Protein AF-A0A3N2R7H2-F1 (afdb_monomer)

Structure (mmCIF, N/CA/C/O backbone):
data_AF-A0A3N2R7H2-F1
#
_entry.id   AF-A0A3N2R7H2-F1
#
loop_
_atom_site.group_PDB
_atom_site.id
_atom_site.type_symbol
_atom_site.label_atom_id
_atom_site.label_alt_id
_atom_site.label_comp_id
_atom_site.label_asym_id
_atom_site.label_entity_id
_atom_site.label_seq_id
_atom_site.pdbx_PDB_ins_code
_atom_site.Cartn_x
_atom_site.Cartn_y
_atom_site.Cartn_z
_atom_site.occupancy
_atom_site.B_iso_or_equiv
_atom_site.auth_seq_id
_atom_site.auth_comp_id
_atom_site.auth_asym_id
_atom_site.auth_atom_id
_atom_site.pdbx_PDB_model_num
ATOM 1 N N . MET A 1 1 ? 62.698 -27.760 -38.207 1.00 43.59 1 MET A N 1
ATOM 2 C CA . MET A 1 1 ? 61.966 -27.442 -36.962 1.00 43.59 1 MET A CA 1
ATOM 3 C C . MET A 1 1 ? 61.086 -26.233 -37.251 1.00 43.59 1 MET A C 1
ATOM 5 O O . MET A 1 1 ? 61.624 -25.196 -37.607 1.00 43.59 1 MET A O 1
ATOM 9 N N . ARG A 1 2 ? 59.757 -26.395 -37.259 1.00 48.09 2 ARG A N 1
ATOM 10 C CA . ARG A 1 2 ? 58.777 -25.331 -37.550 1.00 48.09 2 ARG A CA 1
ATOM 11 C C . ARG A 1 2 ? 58.098 -24.955 -36.232 1.00 48.09 2 ARG A C 1
ATOM 13 O O . ARG A 1 2 ? 57.412 -25.798 -35.668 1.00 48.09 2 ARG A O 1
ATOM 20 N N . SER A 1 3 ? 58.325 -23.736 -35.750 1.00 53.00 3 SER A N 1
ATOM 21 C CA . SER A 1 3 ? 57.665 -23.198 -34.556 1.00 53.00 3 SER A CA 1
ATOM 22 C C . SER A 1 3 ? 56.338 -22.551 -34.941 1.00 53.00 3 SER A C 1
ATOM 24 O O . SER A 1 3 ? 56.314 -21.574 -35.684 1.00 53.00 3 SER A O 1
ATOM 26 N N . THR A 1 4 ? 55.239 -23.098 -34.435 1.00 62.69 4 THR A N 1
ATOM 27 C CA . THR A 1 4 ? 53.904 -22.489 -34.444 1.00 62.69 4 THR A CA 1
ATOM 28 C C . THR A 1 4 ? 53.736 -21.628 -33.195 1.00 62.69 4 THR A C 1
ATOM 30 O O . THR A 1 4 ? 53.805 -22.141 -32.081 1.00 62.69 4 THR A O 1
ATOM 33 N N . ILE A 1 5 ? 53.526 -20.324 -33.383 1.00 63.25 5 ILE A N 1
ATOM 34 C CA . ILE A 1 5 ? 53.186 -19.366 -32.323 1.00 63.25 5 ILE A CA 1
ATOM 35 C C . ILE A 1 5 ? 51.658 -19.363 -32.188 1.00 63.25 5 ILE A C 1
ATOM 37 O O . ILE A 1 5 ? 50.957 -19.033 -33.142 1.00 63.25 5 ILE A O 1
ATOM 41 N N . PHE A 1 6 ? 51.151 -19.771 -31.023 1.00 61.00 6 PHE A N 1
ATOM 42 C CA . PHE A 1 6 ? 49.737 -19.677 -30.654 1.00 61.00 6 PHE A CA 1
ATOM 43 C C . PHE A 1 6 ? 49.502 -18.331 -29.963 1.00 61.00 6 PHE A C 1
ATOM 45 O O . PHE A 1 6 ? 49.947 -18.124 -28.836 1.00 61.00 6 PHE A O 1
ATOM 52 N N . THR A 1 7 ? 48.811 -17.416 -30.639 1.00 67.06 7 THR A N 1
ATOM 53 C CA . THR A 1 7 ? 48.372 -16.140 -30.063 1.00 67.06 7 THR A CA 1
ATOM 54 C C . THR A 1 7 ? 46.934 -16.303 -29.582 1.00 67.06 7 THR A C 1
ATOM 56 O O . THR A 1 7 ? 46.003 -16.319 -30.382 1.00 67.06 7 THR A O 1
ATOM 59 N N . SER A 1 8 ? 46.744 -16.474 -28.277 1.00 55.94 8 SER A N 1
ATOM 60 C CA . SER A 1 8 ? 45.428 -16.529 -27.636 1.00 55.94 8 SER A CA 1
ATOM 61 C C . SER A 1 8 ? 44.947 -15.118 -27.286 1.00 55.94 8 SER A C 1
ATOM 63 O O . SER A 1 8 ? 45.563 -14.442 -26.464 1.00 55.94 8 SER A O 1
ATOM 65 N N . LEU A 1 9 ? 43.844 -14.683 -27.899 1.00 55.38 9 LEU A N 1
ATOM 66 C CA . LEU A 1 9 ? 43.106 -13.476 -27.515 1.00 55.38 9 LEU A CA 1
ATOM 67 C C . LEU A 1 9 ? 42.170 -13.806 -26.338 1.00 55.38 9 LEU A C 1
ATOM 69 O O . LEU A 1 9 ? 41.361 -14.727 -26.470 1.00 55.38 9 LEU A O 1
ATOM 73 N N . PRO A 1 10 ? 42.228 -13.084 -25.207 1.00 61.88 10 PRO A N 1
ATOM 74 C CA . PRO A 1 10 ? 41.214 -13.204 -24.171 1.00 61.88 10 PRO A CA 1
ATOM 75 C C . PRO A 1 10 ? 39.931 -12.507 -24.642 1.00 61.88 10 PRO A C 1
ATOM 77 O O . PRO A 1 10 ? 39.909 -11.297 -24.859 1.00 61.88 10 PRO A O 1
ATOM 80 N N . VAL A 1 11 ? 38.855 -13.277 -24.805 1.00 59.97 11 VAL A N 1
ATOM 81 C CA . VAL A 1 11 ? 37.497 -12.748 -24.974 1.00 59.97 11 VAL A CA 1
ATOM 82 C C . VAL A 1 11 ? 37.031 -12.272 -23.603 1.00 59.97 11 VAL A C 1
ATOM 84 O O . VAL A 1 11 ? 36.656 -13.071 -22.749 1.00 59.97 11 VAL A O 1
ATOM 87 N N . TRP A 1 12 ? 37.099 -10.963 -23.373 1.00 58.03 12 TRP A N 1
ATOM 88 C CA . TRP A 1 12 ? 36.451 -10.328 -22.233 1.00 58.03 12 TRP A CA 1
ATOM 89 C C . TRP A 1 12 ? 34.956 -10.262 -22.541 1.00 58.03 12 TRP A C 1
ATOM 91 O O . TRP A 1 12 ? 34.505 -9.420 -23.316 1.00 58.03 12 TRP A O 1
ATOM 101 N N . GLY A 1 13 ? 34.202 -11.213 -21.992 1.00 54.88 13 GLY A N 1
ATOM 102 C CA . GLY A 1 13 ? 32.747 -11.195 -22.028 1.00 54.88 13 GLY A CA 1
ATOM 103 C C . GLY A 1 13 ? 32.236 -9.988 -21.250 1.00 54.88 13 GLY A C 1
ATOM 104 O O . GLY A 1 13 ? 32.326 -9.953 -20.025 1.00 54.88 13 GLY A O 1
ATOM 105 N N . LEU A 1 14 ? 31.711 -9.000 -21.970 1.00 55.56 14 LEU A N 1
ATOM 106 C CA . LEU A 1 14 ? 30.873 -7.951 -21.406 1.00 55.56 14 LEU A CA 1
ATOM 107 C C . LEU A 1 14 ? 29.581 -8.612 -20.916 1.00 55.56 14 LEU A C 1
ATOM 109 O O . LEU A 1 14 ? 28.667 -8.865 -21.698 1.00 55.56 14 LEU A O 1
ATOM 113 N N . LEU A 1 15 ? 29.522 -8.934 -19.625 1.00 57.56 15 LEU A N 1
ATOM 114 C CA . LEU A 1 15 ? 28.259 -9.191 -18.946 1.00 57.56 15 LEU A CA 1
ATOM 115 C C . LEU A 1 15 ? 27.530 -7.849 -18.860 1.00 57.56 15 LEU A C 1
ATOM 117 O O . LEU A 1 15 ? 27.833 -7.025 -18.000 1.00 57.56 15 LEU A O 1
ATOM 121 N N . ALA A 1 16 ? 26.607 -7.609 -19.789 1.00 56.19 16 ALA A N 1
ATOM 122 C CA . ALA A 1 16 ? 25.604 -6.573 -19.616 1.00 56.19 16 ALA A CA 1
ATOM 123 C C . ALA A 1 16 ? 24.756 -6.965 -18.399 1.00 56.19 16 ALA A C 1
ATOM 125 O O . ALA A 1 16 ? 23.978 -7.917 -18.464 1.00 56.19 16 ALA A O 1
ATOM 126 N N . LEU A 1 17 ? 24.947 -6.272 -17.274 1.00 52.47 17 LEU A N 1
ATOM 127 C CA . LEU A 1 17 ? 23.949 -6.273 -16.216 1.00 52.47 17 LEU A CA 1
ATOM 128 C C . LEU A 1 17 ? 22.726 -5.566 -16.792 1.00 52.47 17 LEU A C 1
ATOM 130 O O . LEU A 1 17 ? 22.727 -4.346 -16.947 1.00 52.47 17 LEU A O 1
ATOM 134 N N . SER A 1 18 ? 21.700 -6.333 -17.143 1.00 45.38 18 SER A N 1
ATOM 135 C CA . SER A 1 18 ? 20.365 -5.770 -17.273 1.00 45.38 18 SER A CA 1
ATOM 136 C C . SER A 1 18 ? 20.015 -5.171 -15.914 1.00 45.38 18 SER A C 1
ATOM 138 O O . SER A 1 18 ? 19.917 -5.908 -14.933 1.00 45.38 18 SER A O 1
ATOM 140 N N . ALA A 1 19 ? 19.870 -3.847 -15.843 1.00 51.53 19 ALA A N 1
ATOM 141 C CA . ALA A 1 19 ? 19.122 -3.229 -14.762 1.00 51.53 19 ALA A CA 1
ATOM 142 C C . ALA A 1 19 ? 17.717 -3.832 -14.848 1.00 51.53 19 ALA A C 1
ATOM 144 O O . ALA A 1 19 ? 16.995 -3.588 -15.815 1.00 51.53 19 ALA A O 1
ATOM 145 N N . ALA A 1 20 ? 17.400 -4.755 -13.943 1.00 54.44 20 ALA A N 1
ATOM 146 C CA . ALA A 1 20 ? 16.073 -5.335 -13.891 1.00 54.44 20 ALA A CA 1
ATOM 147 C C . ALA A 1 20 ? 15.122 -4.190 -13.541 1.00 54.44 20 ALA A C 1
ATOM 149 O O . ALA A 1 20 ? 15.253 -3.605 -12.469 1.00 54.44 20 ALA A O 1
ATOM 150 N N . ALA A 1 21 ? 14.230 -3.836 -14.467 1.00 60.16 21 ALA A N 1
ATOM 151 C CA . ALA A 1 21 ? 13.131 -2.931 -14.166 1.00 60.16 21 ALA A CA 1
ATOM 152 C C . ALA A 1 21 ? 12.395 -3.457 -12.924 1.00 60.16 21 ALA A C 1
ATOM 154 O O . ALA A 1 21 ? 12.274 -4.679 -12.761 1.00 60.16 21 ALA A O 1
ATOM 155 N N . ALA A 1 22 ? 11.955 -2.552 -12.044 1.00 62.25 22 ALA A N 1
ATOM 156 C CA . ALA A 1 22 ? 11.155 -2.923 -10.884 1.00 62.25 22 ALA A CA 1
ATOM 157 C C . ALA A 1 22 ? 9.993 -3.814 -11.359 1.00 62.25 22 ALA A C 1
ATOM 159 O O . ALA A 1 22 ? 9.349 -3.468 -12.353 1.00 62.25 22 ALA A O 1
ATOM 160 N N . PRO A 1 23 ? 9.764 -4.991 -10.752 1.00 71.44 23 PRO A N 1
ATOM 161 C CA . PRO A 1 23 ? 8.761 -5.912 -11.256 1.00 71.44 23 PRO A CA 1
ATOM 162 C C . PRO A 1 23 ? 7.367 -5.306 -11.085 1.00 71.44 23 PRO A C 1
ATOM 164 O O . PRO A 1 23 ? 6.786 -5.303 -9.999 1.00 71.44 23 PRO A O 1
ATOM 167 N N . GLU A 1 24 ? 6.844 -4.810 -12.200 1.00 87.75 24 GLU A N 1
ATOM 168 C CA . GLU A 1 24 ? 5.463 -4.383 -12.350 1.00 87.75 24 GLU A CA 1
ATOM 169 C C . GLU A 1 24 ? 4.498 -5.533 -12.039 1.00 87.75 24 GLU A C 1
ATOM 171 O O . GLU A 1 24 ? 4.805 -6.731 -12.196 1.00 87.75 24 GLU A O 1
ATOM 176 N N . GLY A 1 25 ? 3.293 -5.159 -11.627 1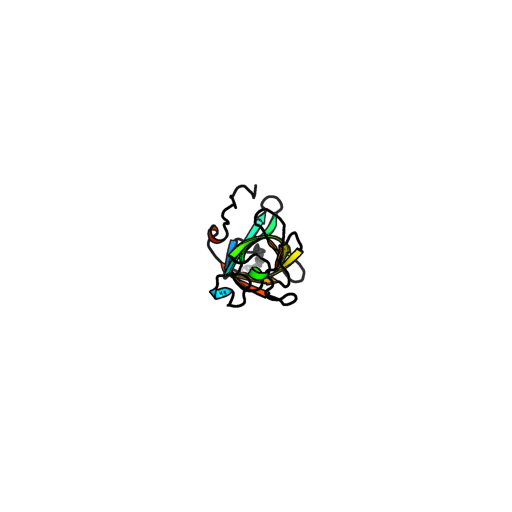.00 91.62 25 GLY A N 1
ATOM 177 C CA . GLY A 1 25 ? 2.178 -6.078 -11.490 1.00 91.62 25 GLY A CA 1
ATOM 178 C C . GLY A 1 25 ? 1.307 -5.810 -10.276 1.00 91.62 25 GLY A C 1
ATOM 179 O O . GLY A 1 25 ? 1.448 -4.809 -9.578 1.00 91.62 25 GLY A O 1
ATOM 180 N N . CYS A 1 26 ? 0.406 -6.762 -10.050 1.00 94.06 26 CYS A N 1
ATOM 181 C CA . CYS A 1 26 ? -0.576 -6.732 -8.983 1.00 94.06 26 CYS A CA 1
ATOM 182 C C . CYS A 1 26 ? -0.113 -7.537 -7.764 1.00 94.06 26 CYS A C 1
ATOM 184 O O . CYS A 1 26 ? 0.375 -8.668 -7.892 1.00 94.06 26 CYS A O 1
ATOM 186 N N . TYR A 1 27 ? -0.314 -6.965 -6.581 1.00 95.88 27 TYR A N 1
ATOM 187 C CA . TYR A 1 27 ? 0.007 -7.555 -5.290 1.00 95.88 27 TYR A CA 1
ATOM 188 C C . TYR A 1 27 ? -1.169 -7.372 -4.333 1.00 95.88 27 TYR A C 1
ATOM 190 O O . TYR A 1 27 ? -1.754 -6.297 -4.276 1.00 95.88 27 TYR A O 1
ATOM 198 N N . VAL A 1 28 ? -1.515 -8.402 -3.564 1.00 96.19 28 VAL A N 1
ATOM 199 C CA . VAL A 1 28 ? -2.659 -8.369 -2.642 1.00 96.19 28 VAL A CA 1
ATOM 200 C C . VAL A 1 28 ? -2.307 -8.929 -1.268 1.00 96.19 28 VAL A C 1
ATOM 202 O O . VAL A 1 28 ? -1.476 -9.830 -1.145 1.00 96.19 28 VAL A O 1
ATOM 205 N N . ALA A 1 29 ? -2.965 -8.413 -0.239 1.00 97.25 29 ALA A N 1
ATOM 206 C CA . ALA A 1 29 ? -2.951 -8.936 1.119 1.00 97.25 29 ALA A CA 1
ATOM 207 C C . ALA A 1 29 ? -4.391 -9.083 1.621 1.00 97.25 29 ALA A C 1
ATOM 209 O O . ALA A 1 29 ? -5.188 -8.147 1.527 1.00 97.25 29 ALA A O 1
ATOM 210 N N . GLY A 1 30 ? -4.710 -10.270 2.135 1.00 94.88 30 GLY A N 1
ATOM 211 C CA . GLY A 1 30 ? -6.000 -10.574 2.753 1.00 94.88 30 GLY A CA 1
ATOM 212 C C . GLY A 1 30 ? -5.935 -10.560 4.283 1.00 94.88 30 GLY A C 1
ATOM 213 O O . GLY A 1 30 ? -4.874 -10.302 4.862 1.00 94.88 30 GLY A O 1
ATOM 214 N N . PRO A 1 31 ? -7.041 -10.893 4.968 1.00 90.31 31 PRO A N 1
ATOM 215 C CA . PRO A 1 31 ? -7.096 -10.931 6.429 1.00 90.31 31 PRO A CA 1
ATOM 216 C C . PRO A 1 31 ? -6.000 -11.799 7.069 1.00 90.31 31 PRO A C 1
ATOM 218 O O . PRO A 1 31 ? -5.491 -11.469 8.142 1.00 90.31 31 PRO A O 1
ATOM 221 N N . GLU A 1 32 ? -5.604 -12.894 6.411 1.00 91.38 32 GLU A N 1
ATOM 222 C CA . GLU A 1 32 ? -4.528 -13.777 6.869 1.00 91.38 32 GLU A CA 1
ATOM 223 C C . GLU A 1 32 ? -3.129 -13.139 6.832 1.00 91.38 32 GLU A C 1
ATOM 225 O O . GLU A 1 32 ? -2.259 -13.551 7.600 1.00 91.38 32 GLU A O 1
ATOM 230 N N . ASP A 1 33 ? -2.922 -12.136 5.974 1.00 93.38 33 ASP A N 1
ATOM 231 C CA . ASP A 1 33 ? -1.646 -11.441 5.780 1.00 93.38 33 ASP A CA 1
ATOM 232 C C . ASP A 1 33 ? -1.554 -10.163 6.650 1.00 93.38 33 ASP A C 1
ATOM 234 O O . ASP A 1 33 ? -0.467 -9.750 7.057 1.00 93.38 33 ASP A O 1
ATOM 238 N N . LEU A 1 34 ? -2.698 -9.534 6.951 1.00 92.38 34 LEU A N 1
ATOM 239 C CA . LEU A 1 34 ? -2.799 -8.200 7.566 1.00 92.38 34 LEU A CA 1
ATOM 240 C C . LEU A 1 34 ? -2.833 -8.220 9.107 1.00 92.38 34 LEU A C 1
ATOM 242 O O . LEU A 1 34 ? -2.369 -7.284 9.772 1.00 92.38 34 LEU A O 1
ATOM 246 N N . GLY A 1 35 ? -3.350 -9.307 9.682 1.00 89.44 35 GLY A N 1
ATOM 247 C CA . GLY A 1 35 ? -3.522 -9.473 11.124 1.00 89.44 35 GLY A CA 1
ATOM 248 C C . GLY A 1 35 ? -4.761 -8.757 11.694 1.00 89.44 35 GLY A C 1
ATOM 249 O O . GLY A 1 35 ? -5.366 -7.912 11.041 1.00 89.44 35 GLY A O 1
ATOM 250 N N . PRO A 1 36 ? -5.155 -9.081 12.940 1.00 88.12 36 PRO A N 1
ATOM 251 C CA . PRO A 1 36 ? -6.452 -8.688 13.507 1.00 88.12 36 PRO A CA 1
ATOM 252 C C . PRO A 1 36 ? -6.571 -7.204 13.881 1.00 88.12 36 PRO A C 1
ATOM 254 O O . PRO A 1 36 ? -7.672 -6.718 14.100 1.00 88.12 36 PRO A O 1
ATOM 257 N N . GLU A 1 37 ? -5.451 -6.490 13.981 1.00 88.69 37 GLU A N 1
ATOM 258 C CA . GLU A 1 37 ? -5.410 -5.054 14.300 1.00 88.69 37 GLU A CA 1
ATOM 259 C C . GLU A 1 37 ? -5.199 -4.194 13.046 1.00 88.69 37 GLU A C 1
ATOM 261 O O . GLU A 1 37 ? -4.830 -3.022 13.132 1.00 88.69 37 GLU A O 1
ATOM 266 N N . ALA A 1 38 ? -5.321 -4.779 11.854 1.00 93.38 38 ALA A N 1
ATOM 267 C CA . ALA A 1 38 ? -5.227 -4.019 10.624 1.00 93.38 38 ALA A CA 1
ATOM 268 C C . ALA A 1 38 ? -6.404 -3.046 10.495 1.00 93.38 38 ALA A C 1
ATOM 270 O O . ALA A 1 38 ? -7.546 -3.364 10.810 1.00 93.38 38 ALA A O 1
ATOM 271 N N . VAL A 1 39 ? -6.115 -1.857 9.972 1.00 96.50 39 VAL A N 1
ATOM 272 C CA . VAL A 1 39 ? -7.131 -0.845 9.633 1.00 96.50 39 VAL A CA 1
ATOM 273 C C . VAL A 1 39 ? -7.842 -1.160 8.311 1.00 96.50 39 VAL A C 1
ATOM 275 O O . VAL A 1 39 ? -8.721 -0.423 7.876 1.00 96.50 39 VAL A O 1
ATOM 278 N N . VAL A 1 40 ? -7.468 -2.271 7.680 1.00 96.56 40 VAL A N 1
ATOM 279 C CA . VAL A 1 40 ? -7.997 -2.781 6.417 1.00 96.56 40 VAL A CA 1
ATOM 280 C C . VAL A 1 40 ? -8.271 -4.280 6.537 1.00 96.56 40 VAL A C 1
ATOM 282 O O . VAL A 1 40 ? -7.544 -4.983 7.238 1.00 96.56 40 VAL A O 1
ATOM 285 N N . THR A 1 41 ? -9.298 -4.772 5.849 1.00 96.25 41 THR A N 1
ATOM 286 C CA . THR A 1 41 ? -9.607 -6.204 5.677 1.00 96.25 41 THR A CA 1
ATOM 287 C C . THR A 1 41 ? -8.962 -6.783 4.422 1.00 96.25 41 THR A C 1
ATOM 289 O O . THR A 1 41 ? -8.657 -7.974 4.388 1.00 96.25 41 THR A O 1
ATOM 292 N N . ALA A 1 42 ? -8.710 -5.944 3.418 1.00 96.44 42 ALA A N 1
ATOM 293 C CA . ALA A 1 42 ? -7.995 -6.298 2.201 1.00 96.44 42 ALA A CA 1
ATOM 294 C C . ALA A 1 42 ? -7.187 -5.101 1.686 1.00 96.44 42 ALA A C 1
ATOM 296 O O . ALA A 1 42 ? -7.600 -3.947 1.823 1.00 96.44 42 ALA A O 1
ATOM 297 N N . LEU A 1 43 ? -6.040 -5.380 1.072 1.00 96.38 43 LEU A N 1
ATOM 298 C CA . LEU A 1 43 ? -5.194 -4.382 0.423 1.00 96.38 43 LEU A CA 1
ATOM 299 C C . LEU A 1 43 ? -4.744 -4.915 -0.937 1.00 96.38 43 LEU A C 1
ATOM 301 O O . LEU A 1 43 ? -4.201 -6.016 -1.007 1.00 96.38 43 LEU A O 1
ATOM 305 N N . ALA A 1 44 ? -4.929 -4.135 -1.995 1.00 95.75 44 ALA A N 1
ATOM 306 C CA . ALA A 1 44 ? -4.354 -4.388 -3.309 1.00 95.75 44 ALA A CA 1
ATOM 307 C C . ALA A 1 44 ? -3.414 -3.243 -3.696 1.00 95.75 44 ALA A C 1
ATOM 309 O O . ALA A 1 44 ? -3.687 -2.077 -3.407 1.00 95.75 44 ALA A O 1
ATOM 310 N N . ALA A 1 45 ? -2.306 -3.591 -4.338 1.00 95.12 45 ALA A N 1
ATOM 311 C CA . ALA A 1 45 ? -1.294 -2.671 -4.814 1.00 95.12 45 ALA A CA 1
ATOM 312 C C . ALA A 1 45 ? -0.891 -3.035 -6.244 1.00 95.12 45 ALA A C 1
ATOM 314 O O . ALA A 1 45 ? -0.457 -4.158 -6.505 1.00 95.12 45 ALA A O 1
ATOM 315 N N . GLU A 1 46 ? -1.001 -2.080 -7.156 1.00 94.00 46 GLU A N 1
ATOM 316 C CA . GLU A 1 46 ? -0.534 -2.203 -8.531 1.00 94.00 46 GLU A CA 1
ATOM 317 C C . GLU A 1 46 ? 0.684 -1.309 -8.732 1.00 94.00 46 GLU A C 1
ATOM 319 O O . GLU A 1 46 ? 0.598 -0.094 -8.562 1.00 94.00 46 GLU A O 1
ATOM 324 N N . LEU A 1 47 ? 1.818 -1.906 -9.095 1.00 93.44 47 LEU A N 1
ATOM 325 C CA . LEU A 1 47 ? 3.009 -1.169 -9.505 1.00 93.44 47 LEU A CA 1
ATOM 326 C C . L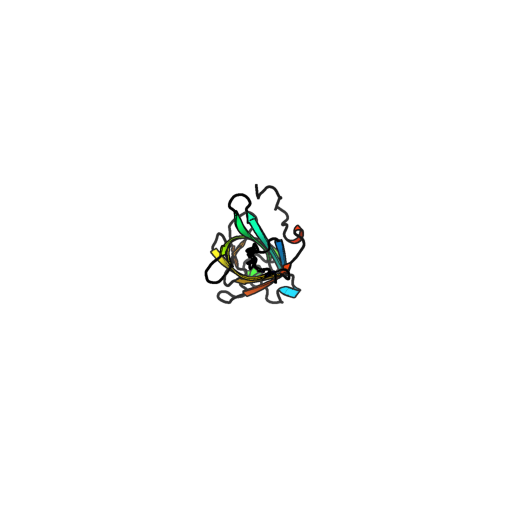EU A 1 47 ? 3.085 -1.171 -11.033 1.00 93.44 47 LEU A C 1
ATOM 328 O O . LEU A 1 47 ? 3.146 -2.247 -11.635 1.00 93.44 47 LEU A O 1
ATOM 332 N N . PHE A 1 48 ? 3.102 0.006 -11.652 1.00 91.62 48 PHE A N 1
ATOM 333 C CA . PHE A 1 48 ? 3.109 0.151 -13.109 1.00 91.62 48 PHE A CA 1
ATOM 334 C C . PHE A 1 4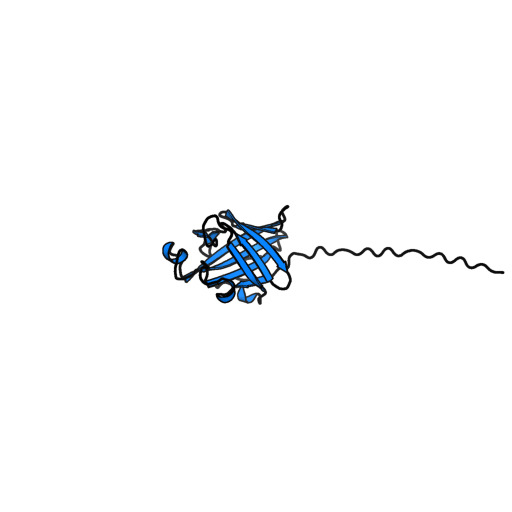8 ? 3.963 1.338 -13.554 1.00 91.62 48 PHE A C 1
ATOM 336 O O . PHE A 1 48 ? 4.140 2.297 -12.806 1.00 91.62 48 PHE A O 1
ATOM 343 N N . THR A 1 49 ? 4.493 1.284 -14.774 1.00 90.94 49 THR A N 1
ATOM 344 C CA . THR A 1 49 ? 5.159 2.425 -15.409 1.00 90.94 49 THR A CA 1
ATOM 345 C C . THR A 1 49 ? 4.204 3.091 -16.386 1.00 90.94 49 THR A C 1
ATOM 347 O O . THR A 1 49 ? 3.667 2.435 -17.281 1.00 90.94 49 THR A O 1
ATOM 350 N N . ASP A 1 50 ? 4.007 4.399 -16.243 1.00 86.38 50 ASP A N 1
ATOM 351 C CA . ASP A 1 50 ? 3.239 5.174 -17.208 1.00 86.38 50 ASP A CA 1
ATOM 352 C C . ASP A 1 50 ? 3.966 5.193 -18.560 1.00 86.38 50 ASP A C 1
ATOM 354 O O . ASP A 1 50 ? 5.141 5.554 -18.655 1.00 86.38 50 ASP A O 1
ATOM 358 N N . ALA A 1 51 ? 3.278 4.793 -19.630 1.00 85.88 51 ALA A N 1
ATOM 359 C CA . ALA A 1 51 ? 3.893 4.679 -20.950 1.00 85.88 51 ALA A CA 1
ATOM 360 C C . ALA A 1 51 ? 4.244 6.045 -21.572 1.00 85.88 51 ALA A C 1
ATOM 362 O O . ALA A 1 51 ? 5.086 6.107 -22.473 1.00 85.88 51 ALA A O 1
ATOM 363 N N . GLY A 1 52 ? 3.594 7.124 -21.125 1.00 88.25 52 GLY A N 1
ATOM 364 C CA . GLY A 1 52 ? 3.795 8.479 -21.625 1.00 88.25 52 GLY A CA 1
ATOM 365 C C . GLY A 1 52 ? 4.966 9.194 -20.953 1.00 88.25 52 GLY A C 1
ATOM 366 O O . GLY A 1 52 ? 5.834 9.731 -21.646 1.00 88.25 52 GLY A O 1
ATOM 367 N N . SER A 1 53 ? 5.000 9.207 -19.619 1.00 89.56 53 SER A N 1
ATOM 368 C CA . SER A 1 53 ? 6.033 9.876 -18.823 1.00 89.56 53 SER A CA 1
ATOM 369 C C . SER A 1 53 ? 7.230 8.978 -18.504 1.00 89.56 53 SER A C 1
ATOM 371 O O . SER A 1 53 ? 8.334 9.487 -18.305 1.00 89.56 53 SER A O 1
ATOM 373 N N . GLY A 1 54 ? 7.048 7.654 -18.504 1.00 89.00 54 GLY A N 1
ATOM 374 C CA . GLY A 1 54 ? 8.056 6.691 -18.057 1.00 89.00 54 GLY A CA 1
ATOM 375 C C . GLY A 1 54 ? 8.220 6.641 -16.536 1.00 89.00 54 GLY A C 1
ATOM 376 O O . GLY A 1 54 ? 9.173 6.033 -16.051 1.00 89.00 54 GLY A O 1
ATOM 377 N N . GLU A 1 55 ? 7.335 7.297 -15.785 1.00 91.06 55 GLU A N 1
ATOM 378 C CA . GLU A 1 55 ? 7.353 7.316 -14.323 1.00 91.06 55 GLU A CA 1
ATOM 379 C C . GLU A 1 55 ? 6.725 6.044 -13.755 1.00 91.06 55 GLU A C 1
ATOM 381 O O . GLU A 1 55 ? 5.748 5.524 -14.293 1.00 91.06 55 GLU A O 1
ATOM 386 N N . THR A 1 56 ? 7.266 5.552 -12.642 1.00 92.44 56 THR A N 1
ATOM 387 C CA . THR A 1 56 ? 6.672 4.434 -11.906 1.00 92.44 56 THR A CA 1
ATOM 388 C C . THR A 1 56 ? 5.629 4.952 -10.924 1.00 92.44 56 THR A C 1
ATOM 390 O O . THR A 1 56 ? 5.881 5.889 -10.169 1.00 92.44 56 THR A O 1
ATOM 393 N N . TRP A 1 57 ? 4.474 4.301 -10.896 1.00 92.81 57 TRP A N 1
ATOM 394 C CA . TRP A 1 57 ? 3.344 4.620 -10.040 1.00 92.81 57 TRP A CA 1
ATOM 395 C C . TRP A 1 57 ? 2.921 3.405 -9.220 1.00 92.81 57 TRP A C 1
ATOM 397 O O . TRP A 1 57 ? 3.076 2.257 -9.641 1.00 92.81 57 TRP A O 1
ATOM 407 N N . LEU A 1 58 ? 2.361 3.682 -8.045 1.00 93.62 58 LEU A N 1
ATOM 408 C CA . LEU A 1 58 ? 1.727 2.714 -7.163 1.00 93.62 58 LEU A CA 1
ATOM 409 C C . LEU A 1 58 ? 0.246 3.072 -7.013 1.00 93.62 58 LEU A C 1
ATOM 411 O O . LEU A 1 58 ? -0.088 4.092 -6.409 1.00 93.62 58 LEU A O 1
ATOM 415 N N . GLY A 1 59 ? -0.637 2.235 -7.549 1.00 92.38 59 GLY A N 1
ATOM 416 C CA . GLY A 1 59 ? -2.071 2.278 -7.275 1.00 92.38 59 GLY A CA 1
ATOM 417 C C . GLY A 1 59 ? -2.394 1.442 -6.041 1.00 92.38 59 GLY A C 1
ATOM 418 O O . GLY A 1 59 ? -1.991 0.287 -5.966 1.00 92.38 59 GLY A O 1
ATOM 419 N N . ILE A 1 60 ? -3.106 2.007 -5.069 1.00 93.19 60 ILE A N 1
ATOM 420 C CA . ILE A 1 60 ? -3.505 1.338 -3.826 1.00 93.19 60 ILE A CA 1
ATOM 421 C C . ILE A 1 60 ? -5.016 1.284 -3.735 1.00 93.19 60 ILE A C 1
ATOM 423 O O . ILE A 1 60 ? -5.662 2.322 -3.866 1.00 93.19 60 ILE A O 1
ATOM 427 N N . LEU A 1 61 ? -5.547 0.106 -3.408 1.00 92.44 61 LEU A N 1
ATOM 428 C CA . LEU A 1 61 ? -6.940 -0.125 -3.038 1.00 92.44 61 LEU A CA 1
ATOM 429 C C . LEU A 1 61 ? -6.992 -0.740 -1.648 1.00 92.44 61 LEU A C 1
ATOM 431 O O . LEU A 1 61 ? -6.369 -1.769 -1.401 1.00 92.44 61 LEU A O 1
ATOM 435 N N . ALA A 1 62 ? -7.756 -0.135 -0.756 1.00 94.19 62 ALA A N 1
ATOM 436 C CA . ALA A 1 62 ? -7.879 -0.553 0.627 1.00 94.19 62 ALA A CA 1
ATOM 437 C C . ALA A 1 62 ? -9.351 -0.774 0.967 1.00 94.19 62 ALA A C 1
ATOM 439 O O . ALA A 1 62 ? -10.147 0.162 0.920 1.00 94.19 62 ALA A O 1
ATOM 440 N N . GLU A 1 63 ? -9.715 -2.001 1.327 1.00 94.81 63 GLU A N 1
ATOM 441 C CA . GLU A 1 63 ? -10.997 -2.273 1.971 1.00 94.81 63 GLU A CA 1
ATOM 442 C C . GLU A 1 63 ? -10.833 -2.014 3.467 1.00 94.81 63 GLU A C 1
ATOM 444 O O . GLU A 1 63 ? -10.072 -2.702 4.147 1.00 94.81 63 GLU A O 1
ATOM 449 N N . MET A 1 64 ? -11.486 -0.974 3.970 1.00 95.94 64 MET A N 1
ATOM 450 C CA . MET A 1 64 ? -11.328 -0.519 5.346 1.00 95.94 64 MET A CA 1
ATOM 451 C C . MET A 1 64 ? -12.059 -1.443 6.318 1.00 95.94 64 MET A C 1
ATOM 453 O O . MET A 1 64 ? -13.195 -1.849 6.068 1.00 95.94 64 MET A O 1
ATOM 457 N N . ALA A 1 65 ? -11.447 -1.715 7.472 1.00 96.31 65 ALA A N 1
ATOM 458 C CA . ALA A 1 65 ? -12.068 -2.551 8.496 1.00 96.31 65 ALA A CA 1
ATOM 459 C C . ALA A 1 65 ? -13.410 -1.969 8.977 1.0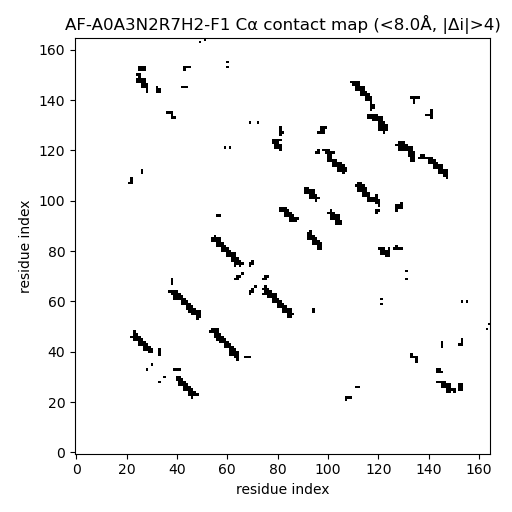0 96.31 65 ALA A C 1
ATOM 461 O O . ALA A 1 65 ? -13.531 -0.765 9.188 1.00 96.31 65 ALA A O 1
ATOM 462 N N . GLU A 1 66 ? -14.423 -2.817 9.175 1.00 96.06 66 GLU A N 1
ATOM 463 C CA . GLU A 1 66 ? -15.755 -2.390 9.648 1.00 96.06 66 GLU A CA 1
ATOM 464 C C . GLU A 1 66 ? -15.757 -1.874 11.096 1.00 96.06 66 GLU A C 1
ATOM 466 O O . GLU A 1 66 ? -16.713 -1.230 11.526 1.00 96.06 66 GLU A O 1
ATOM 471 N N . GLU A 1 67 ? -14.691 -2.147 11.849 1.00 94.56 67 GLU A N 1
ATOM 472 C CA . GLU A 1 67 ? -14.537 -1.802 13.260 1.00 94.56 67 GLU A CA 1
ATOM 473 C C . GLU A 1 67 ? -13.265 -0.973 13.503 1.00 94.56 67 GLU A C 1
ATOM 475 O O . GLU A 1 67 ? -12.419 -0.798 12.625 1.00 94.56 67 GLU A O 1
ATOM 480 N N . GLY A 1 68 ? -13.114 -0.465 14.729 1.00 93.50 68 GLY A N 1
ATOM 481 C CA . GLY A 1 68 ? -11.945 0.307 15.145 1.00 93.50 68 GLY A CA 1
ATOM 482 C C . GLY A 1 68 ? -11.875 1.690 14.499 1.00 93.50 68 GLY A C 1
ATOM 483 O O . GLY A 1 68 ? -12.896 2.292 14.160 1.00 93.50 68 GLY A O 1
ATOM 484 N N . ARG A 1 69 ? -10.650 2.201 14.330 1.00 93.62 69 ARG A N 1
ATOM 485 C CA . ARG A 1 69 ? -10.397 3.563 13.839 1.00 93.62 69 ARG A CA 1
ATOM 486 C C . ARG A 1 69 ? -11.103 3.887 12.508 1.00 93.62 69 ARG A C 1
ATOM 488 O O . ARG A 1 69 ? -11.720 4.947 12.441 1.00 93.62 69 ARG A O 1
ATOM 495 N N . PRO A 1 70 ? -11.099 3.020 11.473 1.00 94.62 70 PRO A N 1
ATOM 496 C CA . PRO A 1 70 ? -11.816 3.328 10.235 1.00 94.62 70 PRO A CA 1
ATOM 497 C C . PRO A 1 70 ? -13.318 3.543 10.447 1.00 94.62 70 PRO A C 1
ATOM 499 O O . PRO A 1 70 ? -13.897 4.441 9.843 1.00 94.62 70 PRO A O 1
ATOM 502 N N . ALA A 1 71 ? -13.958 2.768 11.326 1.00 94.94 71 ALA A N 1
ATOM 503 C CA . ALA A 1 71 ? -15.370 2.943 11.659 1.00 94.94 71 ALA A CA 1
ATOM 504 C C . ALA A 1 71 ? -15.632 4.259 12.410 1.00 94.94 71 ALA A C 1
ATOM 506 O O . ALA A 1 71 ? -16.587 4.968 12.093 1.00 94.94 71 ALA A O 1
ATOM 507 N N . GLU A 1 72 ? -14.767 4.613 13.365 1.00 94.44 72 GLU A N 1
ATOM 508 C CA . GLU A 1 72 ? -14.836 5.871 14.127 1.00 94.44 72 GLU A CA 1
ATOM 509 C C . GLU A 1 72 ? -14.678 7.110 13.234 1.00 94.44 72 GLU A C 1
ATOM 511 O O . GLU A 1 72 ? -15.327 8.132 13.458 1.00 94.44 72 GLU A O 1
ATOM 516 N N . GLU A 1 73 ? -13.852 7.001 12.195 1.00 93.19 73 GLU A N 1
ATOM 517 C CA . GLU A 1 73 ? -13.638 8.039 11.185 1.00 93.19 73 GLU A CA 1
ATOM 518 C C . GLU A 1 73 ? -14.722 8.050 10.090 1.00 93.19 73 GLU A C 1
ATOM 520 O O . GLU A 1 73 ? -14.754 8.956 9.259 1.00 93.19 73 GLU A O 1
ATOM 525 N N . GLY A 1 74 ? -15.642 7.078 10.099 1.00 94.38 74 GLY A N 1
ATOM 526 C CA . GLY A 1 74 ? -16.750 6.984 9.149 1.00 94.38 74 GLY A CA 1
ATOM 527 C C . GLY A 1 74 ? -16.405 6.309 7.819 1.00 94.38 74 GLY A C 1
ATOM 528 O O . GLY A 1 74 ? -17.170 6.457 6.871 1.00 94.38 74 GLY A O 1
ATOM 529 N N . PHE A 1 75 ? -15.297 5.567 7.749 1.00 94.75 75 PHE A N 1
ATOM 530 C CA . PHE A 1 75 ? -14.814 4.830 6.571 1.00 94.75 75 PHE A CA 1
ATOM 531 C C . PHE A 1 75 ? -14.978 3.309 6.660 1.00 94.75 75 PHE A C 1
ATOM 533 O O . PHE A 1 75 ? -14.637 2.614 5.708 1.00 94.75 75 PHE A O 1
ATOM 540 N N . GLY A 1 76 ? -15.481 2.770 7.773 1.00 95.56 76 GLY A N 1
ATOM 541 C CA . GLY A 1 76 ? -15.577 1.320 7.959 1.00 95.56 76 GLY A CA 1
ATOM 542 C C . GLY A 1 76 ? -16.371 0.617 6.851 1.00 95.56 76 GLY A C 1
ATOM 543 O O . GLY A 1 76 ? -17.446 1.079 6.465 1.00 95.56 76 GLY A O 1
ATOM 544 N N . GLY A 1 77 ? -15.815 -0.476 6.319 1.00 93.12 77 GLY A N 1
ATOM 545 C CA . GLY A 1 77 ? -16.396 -1.258 5.221 1.00 93.12 77 GLY A CA 1
ATOM 546 C C . GLY A 1 77 ? -16.343 -0.588 3.842 1.00 93.12 77 GLY A C 1
ATOM 547 O O . GLY A 1 77 ? -16.885 -1.129 2.880 1.00 93.12 77 GLY A O 1
ATOM 548 N N . GLN A 1 78 ? -15.731 0.593 3.715 1.00 93.25 78 GLN A N 1
ATOM 549 C CA . GLN A 1 78 ? -15.582 1.268 2.426 1.00 93.25 78 GLN A CA 1
ATOM 550 C C . GLN A 1 78 ? -14.314 0.817 1.708 1.00 93.25 78 GLN A C 1
ATOM 55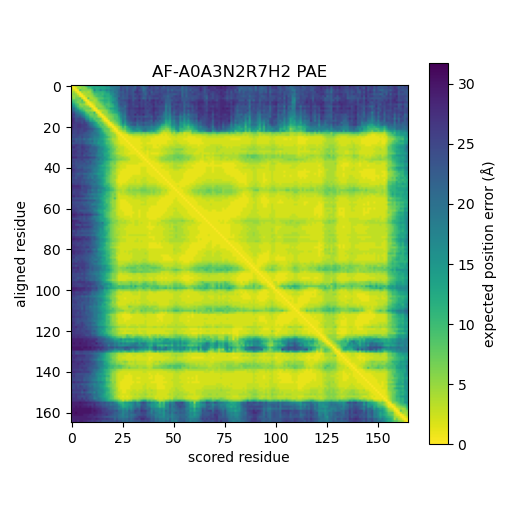2 O O . GLN A 1 78 ? -13.298 0.520 2.333 1.00 93.25 78 GLN A O 1
ATOM 557 N N . THR A 1 79 ? -14.357 0.843 0.378 1.00 92.00 79 THR A N 1
ATOM 558 C CA . THR A 1 79 ? -13.158 0.741 -0.454 1.00 92.00 79 THR A CA 1
ATOM 559 C C . THR A 1 79 ? -12.630 2.139 -0.741 1.00 92.00 79 THR A C 1
ATOM 561 O O . THR A 1 79 ? -13.325 2.961 -1.340 1.00 92.00 79 THR A O 1
ATOM 564 N N . LEU A 1 80 ? -11.400 2.395 -0.313 1.00 92.06 80 LEU A N 1
ATOM 565 C CA . LEU A 1 80 ? -10.671 3.634 -0.548 1.00 92.06 80 LEU A CA 1
ATOM 566 C C . LEU A 1 80 ? -9.505 3.373 -1.502 1.00 92.06 80 LEU A C 1
ATOM 568 O O . LEU A 1 80 ? -9.018 2.246 -1.596 1.00 92.06 80 LEU A O 1
ATOM 572 N N . SER A 1 81 ? -9.035 4.405 -2.193 1.00 90.75 81 SER A N 1
ATOM 573 C CA . SER A 1 81 ? -7.864 4.292 -3.056 1.00 90.75 81 SER A CA 1
ATOM 574 C C . SER A 1 81 ? -6.939 5.499 -2.983 1.00 90.75 81 SER A C 1
ATOM 576 O O . SER A 1 81 ? -7.259 6.534 -2.393 1.00 90.75 81 SER A O 1
ATOM 578 N N . GLN A 1 82 ? -5.756 5.331 -3.568 1.00 90.81 82 GLN A N 1
ATOM 579 C CA . GLN A 1 82 ? -4.776 6.385 -3.797 1.00 90.81 82 GLN A CA 1
ATOM 580 C C . GLN A 1 82 ? -3.834 5.964 -4.925 1.00 90.81 82 GLN A C 1
ATOM 582 O O . GLN A 1 82 ? -3.493 4.788 -5.039 1.00 90.81 82 GLN A O 1
ATOM 587 N N . THR A 1 83 ? -3.359 6.927 -5.707 1.00 90.69 83 THR A N 1
ATOM 588 C CA . THR A 1 83 ? -2.201 6.749 -6.591 1.00 90.69 83 THR A CA 1
ATOM 589 C C . THR A 1 83 ? -1.007 7.502 -6.025 1.00 90.69 83 THR A C 1
ATOM 591 O O . THR A 1 83 ? -1.153 8.616 -5.518 1.00 90.69 83 THR A O 1
ATOM 594 N N . ALA A 1 84 ? 0.177 6.912 -6.118 1.00 92.62 84 ALA A N 1
ATOM 595 C CA . ALA A 1 84 ? 1.407 7.507 -5.624 1.00 92.62 84 ALA A CA 1
ATOM 596 C C . ALA A 1 84 ? 2.512 7.443 -6.674 1.00 92.62 84 ALA A C 1
ATOM 598 O O . ALA A 1 84 ? 2.716 6.400 -7.294 1.00 92.62 84 ALA A O 1
ATOM 599 N N . LEU A 1 85 ? 3.231 8.551 -6.843 1.00 93.75 85 LEU A N 1
ATOM 600 C CA . LEU A 1 85 ? 4.410 8.610 -7.701 1.00 93.75 85 LEU A CA 1
ATOM 601 C C . LEU A 1 85 ? 5.580 7.964 -6.965 1.00 93.75 85 LEU A C 1
ATOM 603 O O . LEU A 1 85 ? 5.860 8.334 -5.821 1.00 93.75 85 LEU A O 1
ATOM 607 N N . CYS A 1 86 ? 6.251 7.016 -7.611 1.00 95.31 86 CYS A N 1
ATOM 608 C CA . CYS A 1 86 ? 7.377 6.297 -7.042 1.00 95.31 86 CYS A CA 1
ATOM 609 C C . CYS A 1 86 ? 8.705 6.811 -7.593 1.00 95.31 86 CYS A C 1
ATOM 611 O O . CYS A 1 86 ? 8.931 6.844 -8.801 1.00 95.31 86 CYS A O 1
ATOM 613 N N . GLU A 1 87 ? 9.613 7.149 -6.684 1.00 94.06 87 GLU A N 1
ATOM 614 C CA . GLU A 1 87 ? 10.940 7.662 -7.002 1.00 94.06 87 GLU A CA 1
ATOM 615 C C . GLU A 1 87 ? 12.011 6.835 -6.284 1.00 94.06 87 GLU A C 1
ATOM 617 O O . GLU A 1 87 ? 11.856 6.434 -5.125 1.00 94.06 87 GLU A O 1
ATOM 622 N N . GLU A 1 88 ? 13.116 6.568 -6.981 1.00 92.94 88 GLU A N 1
ATOM 623 C CA . GLU A 1 88 ? 14.269 5.888 -6.398 1.00 92.94 88 GLU A CA 1
ATOM 624 C C . GLU A 1 88 ? 15.169 6.906 -5.688 1.00 92.94 88 GLU A C 1
ATOM 626 O O . GLU A 1 88 ? 15.687 7.848 -6.293 1.00 92.94 88 GLU A O 1
ATOM 631 N N . GLY A 1 89 ? 15.340 6.722 -4.379 1.00 89.44 89 GLY A N 1
ATOM 632 C CA . GLY A 1 89 ? 16.159 7.571 -3.523 1.00 89.44 89 GLY A CA 1
ATOM 633 C C . GLY A 1 89 ? 17.352 6.832 -2.906 1.00 89.44 89 GLY A C 1
ATOM 634 O O . GLY A 1 89 ? 17.552 5.639 -3.138 1.00 89.44 89 GLY A O 1
ATOM 635 N N . PRO A 1 90 ? 18.149 7.517 -2.063 1.00 87.31 90 PRO A N 1
ATOM 636 C CA . PRO A 1 90 ? 19.287 6.904 -1.368 1.00 87.31 90 PRO A CA 1
ATOM 637 C C . PRO A 1 90 ? 18.882 5.754 -0.433 1.00 87.31 90 PRO A C 1
ATOM 639 O O . PRO A 1 90 ? 19.697 4.870 -0.176 1.00 87.31 90 PRO A O 1
ATOM 642 N N . ASP A 1 91 ? 17.634 5.761 0.041 1.00 84.44 91 ASP A N 1
ATOM 643 C CA . ASP A 1 91 ? 17.073 4.758 0.952 1.00 84.44 91 ASP A CA 1
ATOM 644 C C . ASP A 1 91 ? 16.206 3.708 0.225 1.00 84.44 91 ASP A C 1
ATOM 646 O O . ASP A 1 91 ? 15.552 2.895 0.874 1.00 84.44 91 ASP A O 1
ATOM 650 N N . GLY A 1 92 ? 16.201 3.712 -1.115 1.00 89.50 92 GLY A N 1
ATOM 651 C CA . GLY A 1 92 ? 15.406 2.809 -1.951 1.00 89.50 92 GLY A CA 1
ATOM 652 C C . GLY A 1 92 ? 14.186 3.472 -2.593 1.00 89.50 92 GLY A C 1
ATOM 653 O O . GLY A 1 92 ? 14.070 4.698 -2.646 1.00 89.50 92 GLY A O 1
ATOM 654 N N . LEU A 1 93 ? 13.285 2.642 -3.121 1.00 93.12 93 LEU A N 1
ATOM 655 C CA . LEU A 1 93 ? 12.076 3.080 -3.816 1.00 93.12 93 LEU A CA 1
ATOM 656 C C . LEU A 1 93 ? 11.021 3.553 -2.806 1.00 93.12 93 LEU A C 1
ATOM 658 O O . LEU A 1 93 ? 10.655 2.825 -1.882 1.00 93.12 93 LEU A O 1
ATOM 662 N N . SER A 1 94 ? 10.532 4.779 -2.983 1.00 95.56 94 SER A N 1
ATOM 663 C CA . SER A 1 94 ? 9.476 5.365 -2.152 1.00 95.56 94 SER A CA 1
ATOM 664 C C . SER A 1 94 ? 8.375 5.940 -3.027 1.00 95.56 94 SER A C 1
ATOM 666 O O . SER A 1 94 ? 8.666 6.584 -4.028 1.00 95.56 94 SER A O 1
ATOM 668 N N . CYS A 1 95 ? 7.123 5.729 -2.636 1.00 95.56 95 CYS A N 1
ATOM 669 C CA . CYS A 1 95 ? 5.944 6.182 -3.358 1.00 95.56 95 CYS A CA 1
ATOM 670 C C . CYS A 1 95 ? 5.187 7.220 -2.526 1.00 95.56 95 CYS A C 1
ATOM 672 O O . CYS A 1 95 ? 4.756 6.931 -1.405 1.00 95.56 95 CYS A O 1
ATOM 674 N N . THR A 1 96 ? 5.027 8.425 -3.069 1.00 94.69 96 THR A N 1
ATOM 675 C CA . THR A 1 96 ? 4.398 9.560 -2.381 1.00 94.69 96 THR A CA 1
ATOM 676 C C . THR A 1 96 ? 2.988 9.779 -2.909 1.00 94.69 96 THR A C 1
ATOM 678 O O . THR A 1 96 ? 2.795 9.969 -4.111 1.00 94.69 96 THR A O 1
ATOM 681 N N . GLY A 1 97 ? 1.999 9.738 -2.013 1.00 89.38 97 GLY A N 1
ATOM 682 C CA . GLY A 1 97 ? 0.608 10.034 -2.357 1.00 89.38 97 GLY A CA 1
ATOM 683 C C . GLY A 1 97 ? 0.394 11.525 -2.626 1.00 89.38 97 GLY A C 1
ATOM 68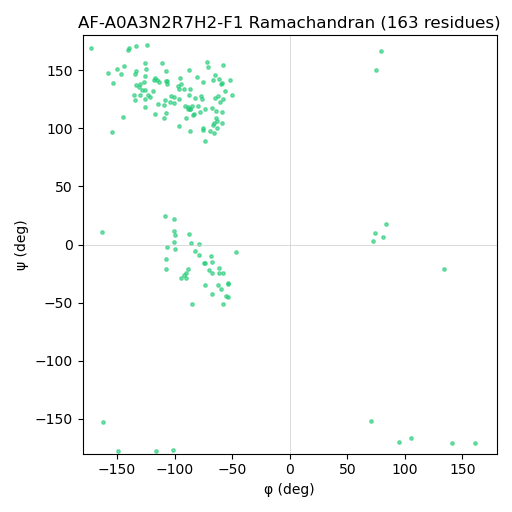4 O O . GLY A 1 97 ? 1.133 12.370 -2.124 1.00 89.38 97 GLY A O 1
ATOM 685 N N . CYS A 1 98 ? -0.648 11.868 -3.383 1.00 83.31 98 CYS A N 1
ATOM 686 C CA . CYS A 1 98 ? -0.961 13.263 -3.720 1.00 83.31 98 CYS A CA 1
ATOM 687 C C . CYS A 1 98 ? -1.129 14.199 -2.515 1.00 83.31 98 CYS A C 1
ATOM 689 O O . CYS A 1 98 ? -0.623 15.317 -2.524 1.00 83.31 98 CYS A O 1
ATOM 691 N N . GLU A 1 99 ? -1.844 13.747 -1.482 1.00 78.06 99 GLU A N 1
ATOM 692 C CA . GLU A 1 99 ? -2.102 14.533 -0.263 1.00 78.06 99 GLU A CA 1
ATOM 693 C C . GLU A 1 99 ? -0.993 14.359 0.786 1.00 78.06 99 GLU A C 1
ATOM 695 O O . GLU A 1 99 ? -1.112 14.802 1.928 1.00 78.06 99 GLU A O 1
ATOM 700 N N . GLY A 1 100 ? 0.102 13.709 0.390 1.00 80.19 100 GLY A N 1
ATOM 701 C CA . GLY A 1 100 ? 1.197 13.334 1.259 1.00 80.19 100 GLY A CA 1
ATOM 702 C C . GLY A 1 100 ? 1.079 11.912 1.791 1.00 80.19 100 GLY A C 1
ATOM 703 O O . GLY A 1 100 ? 0.272 11.088 1.348 1.00 80.19 100 GLY A O 1
ATOM 704 N N . GLY A 1 101 ? 1.958 11.633 2.743 1.00 89.25 101 GLY A N 1
ATOM 705 C CA . GLY A 1 101 ? 2.236 10.293 3.216 1.00 89.25 101 GLY A CA 1
ATOM 706 C C . GLY A 1 101 ? 3.075 9.483 2.229 1.00 89.25 101 GLY A C 1
ATOM 707 O O . GLY A 1 101 ? 3.045 9.690 1.011 1.00 89.25 101 GLY A O 1
ATOM 708 N N . VAL A 1 102 ? 3.870 8.569 2.777 1.00 94.00 102 VAL A N 1
ATOM 709 C CA . VAL A 1 102 ? 4.858 7.811 2.000 1.00 94.00 102 VAL A CA 1
ATOM 710 C C . VAL A 1 102 ? 4.692 6.320 2.245 1.00 94.00 102 VAL A C 1
ATOM 712 O O . VAL A 1 102 ? 4.620 5.868 3.390 1.00 94.00 102 VAL A O 1
ATOM 715 N N . PHE A 1 103 ? 4.688 5.551 1.159 1.00 95.62 103 PHE A N 1
ATOM 716 C CA . PHE A 1 103 ? 5.004 4.131 1.196 1.00 95.62 103 PHE A CA 1
ATOM 717 C C . PHE A 1 103 ? 6.470 3.932 0.838 1.00 95.62 103 PHE A C 1
ATOM 719 O O . PHE A 1 103 ? 6.917 4.355 -0.224 1.00 95.62 103 PHE A O 1
ATOM 726 N N . ARG A 1 104 ? 7.220 3.261 1.706 1.00 96.44 104 ARG A N 1
ATOM 727 C CA . ARG A 1 104 ? 8.543 2.740 1.365 1.00 96.44 104 ARG A CA 1
ATOM 728 C C . ARG A 1 104 ? 8.394 1.317 0.863 1.00 96.44 104 ARG A C 1
ATOM 730 O O . ARG A 1 104 ? 7.689 0.520 1.480 1.00 96.44 104 ARG A O 1
ATOM 737 N N . VAL A 1 105 ? 9.056 1.008 -0.243 1.00 95.62 105 VAL A N 1
ATOM 738 C CA . VAL A 1 105 ? 9.140 -0.353 -0.768 1.00 95.62 105 VAL A CA 1
ATOM 739 C C . VAL A 1 105 ? 10.319 -1.038 -0.086 1.00 95.62 105 VAL A C 1
ATOM 741 O O . VAL A 1 105 ? 11.471 -0.853 -0.473 1.00 95.62 105 VAL A O 1
ATOM 744 N N . ASP A 1 106 ? 10.024 -1.815 0.955 1.00 95.38 106 ASP A N 1
ATOM 745 C CA . ASP A 1 106 ? 11.036 -2.517 1.749 1.00 95.38 106 ASP A CA 1
ATOM 746 C C . ASP A 1 106 ? 11.614 -3.714 0.978 1.00 95.38 106 ASP A C 1
ATOM 748 O O . ASP A 1 106 ? 12.798 -4.042 1.096 1.00 95.38 106 ASP A O 1
ATOM 752 N N . ARG A 1 107 ? 10.768 -4.379 0.178 1.00 93.94 107 ARG A N 1
ATOM 753 C CA . ARG A 1 107 ? 11.145 -5.511 -0.672 1.00 93.94 107 ARG A CA 1
ATOM 754 C C . ARG A 1 107 ? 10.224 -5.611 -1.876 1.00 93.94 107 ARG A C 1
ATOM 756 O O . ARG A 1 107 ? 9.012 -5.482 -1.747 1.00 93.94 107 ARG A O 1
ATOM 763 N N . LEU A 1 108 ? 10.804 -5.905 -3.033 1.00 92.44 108 LEU A N 1
ATOM 764 C CA . LEU A 1 108 ? 10.068 -6.146 -4.265 1.00 92.44 108 LEU A CA 1
ATOM 765 C C . LEU A 1 108 ? 10.780 -7.232 -5.078 1.00 92.44 108 LEU A C 1
ATOM 767 O O . LEU A 1 108 ? 11.882 -7.028 -5.588 1.00 92.44 108 LEU A O 1
ATOM 771 N N . ASP A 1 109 ? 10.163 -8.407 -5.160 1.00 89.25 109 ASP A N 1
ATOM 772 C CA . ASP A 1 109 ? 10.709 -9.568 -5.858 1.00 89.25 109 ASP A CA 1
ATOM 773 C C . ASP A 1 109 ? 9.595 -10.451 -6.451 1.00 89.25 109 ASP A C 1
ATOM 775 O O . ASP A 1 109 ? 8.408 -10.141 -6.376 1.00 89.25 109 ASP A O 1
ATOM 779 N N . ALA A 1 110 ? 9.966 -11.572 -7.078 1.00 82.56 110 ALA A N 1
ATOM 780 C CA . ALA A 1 110 ? 9.001 -12.481 -7.702 1.00 82.56 110 ALA A CA 1
ATOM 781 C C . ALA A 1 110 ? 7.991 -13.099 -6.710 1.00 82.56 110 ALA A C 1
ATOM 783 O O . ALA A 1 110 ? 6.950 -13.601 -7.135 1.00 82.56 110 ALA A O 1
ATOM 784 N N . GLY A 1 111 ? 8.312 -13.110 -5.414 1.00 79.50 111 GLY A N 1
ATOM 785 C CA . GLY A 1 111 ? 7.481 -13.650 -4.345 1.00 79.50 111 GLY A CA 1
ATOM 786 C C . GLY A 1 111 ? 6.493 -12.646 -3.753 1.00 79.50 111 GLY A C 1
ATOM 787 O O . GLY A 1 111 ? 5.497 -13.080 -3.173 1.00 79.50 111 GLY A O 1
ATOM 788 N N . GLY A 1 112 ? 6.717 -11.339 -3.905 1.00 93.88 112 GLY A N 1
ATOM 789 C CA . GLY A 1 112 ? 5.791 -10.336 -3.390 1.00 93.88 112 GLY A CA 1
ATOM 790 C C . GLY A 1 112 ? 6.369 -8.934 -3.237 1.00 93.88 112 GLY A C 1
ATOM 791 O O . GLY A 1 112 ? 7.480 -8.631 -3.675 1.00 93.88 112 GLY A O 1
ATOM 792 N N . LEU A 1 113 ? 5.567 -8.102 -2.581 1.00 95.38 113 LEU A N 1
ATOM 793 C CA . LEU A 1 113 ? 5.827 -6.701 -2.299 1.00 95.38 113 LEU A CA 1
ATOM 794 C C . LEU A 1 113 ? 5.690 -6.477 -0.789 1.00 95.38 113 LEU A C 1
ATOM 796 O O . LEU A 1 113 ? 4.657 -6.797 -0.203 1.00 95.38 113 LEU A O 1
ATOM 800 N N . GLU A 1 114 ? 6.721 -5.926 -0.159 1.00 97.06 114 GLU A N 1
ATOM 801 C CA . GLU A 1 114 ? 6.656 -5.445 1.220 1.00 97.06 114 GLU A CA 1
ATOM 802 C C . GLU A 1 114 ? 6.679 -3.924 1.226 1.00 97.06 114 GLU A C 1
ATOM 804 O O . GLU A 1 114 ? 7.587 -3.302 0.669 1.00 97.06 114 GLU A O 1
ATOM 809 N N . LEU A 1 115 ? 5.662 -3.343 1.856 1.00 96.75 115 LEU A N 1
ATOM 810 C CA . LEU A 1 115 ? 5.497 -1.905 1.999 1.00 96.75 115 LEU A CA 1
ATOM 811 C C . LEU A 1 115 ? 5.533 -1.520 3.471 1.00 96.75 115 LEU A C 1
ATOM 813 O O . LEU A 1 115 ? 4.926 -2.198 4.305 1.00 96.75 115 LEU A O 1
ATOM 817 N N . SER A 1 116 ? 6.132 -0.375 3.777 1.00 97.06 116 SER A N 1
ATOM 818 C CA . SER A 1 116 ? 6.004 0.258 5.084 1.00 97.06 116 SER A CA 1
ATOM 819 C C . SER A 1 116 ? 5.533 1.698 4.990 1.00 97.06 116 SER A C 1
ATOM 821 O O . SER A 1 116 ? 5.869 2.431 4.061 1.00 97.06 116 SER A O 1
ATOM 823 N N . THR A 1 117 ? 4.733 2.114 5.967 1.00 96.56 117 THR A N 1
ATOM 824 C CA . THR A 1 117 ? 4.265 3.493 6.076 1.00 96.56 117 THR A CA 1
ATOM 825 C C . THR A 1 117 ? 4.029 3.902 7.521 1.00 96.56 117 THR A C 1
ATOM 827 O O . THR A 1 117 ? 3.699 3.072 8.365 1.00 96.56 117 THR A O 1
ATOM 830 N N . GLU A 1 118 ? 4.187 5.189 7.804 1.00 95.38 118 GLU A N 1
ATOM 831 C CA . GLU A 1 118 ? 3.807 5.812 9.078 1.00 95.38 118 GLU A CA 1
ATOM 832 C C . GLU A 1 118 ? 2.567 6.700 8.930 1.00 95.38 118 GLU A C 1
ATOM 834 O O . GLU A 1 118 ? 1.982 7.106 9.936 1.00 95.38 118 GLU A O 1
ATOM 839 N N . ASP A 1 119 ? 2.167 6.999 7.688 1.00 92.81 119 ASP A N 1
ATOM 840 C CA . ASP A 1 119 ? 1.186 8.036 7.393 1.00 92.81 119 ASP A CA 1
ATOM 841 C C . ASP A 1 119 ? 0.557 7.971 5.988 1.00 92.81 119 ASP A C 1
ATOM 843 O O . ASP A 1 119 ? -0.149 8.895 5.636 1.00 92.81 119 ASP A O 1
ATOM 847 N N . PHE A 1 120 ? 0.710 6.932 5.164 1.00 93.81 120 PHE A N 1
ATOM 848 C CA . PHE A 1 120 ? 0.183 6.953 3.788 1.00 93.81 120 PHE A CA 1
ATOM 849 C C . PHE A 1 120 ? -1.342 7.118 3.753 1.00 93.81 120 PHE A C 1
ATOM 851 O O . PHE A 1 120 ? -2.070 6.313 4.342 1.00 93.81 120 PHE A O 1
ATOM 858 N N . HIS A 1 121 ? -1.826 8.160 3.072 1.00 93.06 121 HIS A N 1
ATOM 859 C CA . HIS A 1 121 ? -3.241 8.522 3.077 1.00 93.06 121 HIS A CA 1
ATOM 860 C C . HIS A 1 121 ? -4.015 7.929 1.890 1.00 93.06 121 HIS A C 1
ATOM 862 O O . HIS A 1 121 ? -3.572 8.004 0.743 1.00 93.06 121 HIS A O 1
ATOM 868 N N . VAL A 1 122 ? -5.225 7.437 2.165 1.00 92.12 122 VAL A N 1
ATOM 869 C CA . VAL A 1 122 ? -6.207 6.942 1.185 1.00 92.12 122 VAL A CA 1
ATOM 870 C C . VAL A 1 122 ? -7.549 7.651 1.358 1.00 92.12 122 VAL A C 1
ATOM 872 O O . VAL A 1 122 ? -7.860 8.157 2.441 1.00 92.12 122 VAL A O 1
ATOM 875 N N . GLY A 1 123 ? -8.359 7.692 0.304 1.00 89.44 123 GLY A N 1
ATOM 876 C CA . GLY A 1 123 ? -9.719 8.221 0.386 1.00 89.44 123 GLY A CA 1
ATOM 877 C C . GLY A 1 123 ? -10.591 7.796 -0.785 1.00 89.44 123 GLY A C 1
ATOM 878 O O . GLY A 1 123 ? -10.419 6.706 -1.325 1.00 89.44 123 GLY A O 1
ATOM 879 N N . ALA A 1 124 ? -11.597 8.603 -1.116 1.00 81.81 124 ALA A N 1
ATOM 880 C CA . ALA A 1 124 ? -12.601 8.216 -2.102 1.00 81.81 124 ALA A CA 1
ATOM 881 C C . ALA A 1 124 ? -11.969 7.959 -3.488 1.00 81.81 124 ALA A C 1
ATOM 883 O O . ALA A 1 124 ? -11.089 8.716 -3.899 1.00 81.81 124 ALA A O 1
ATOM 884 N N . PRO A 1 125 ? -12.450 6.952 -4.240 1.00 65.69 125 PRO A N 1
ATOM 885 C CA . PRO A 1 125 ? -11.767 6.470 -5.439 1.00 65.69 125 PRO A CA 1
ATOM 886 C C . PRO A 1 125 ? -11.726 7.430 -6.634 1.00 65.69 125 PRO A C 1
ATOM 888 O O . PRO A 1 125 ? -11.006 7.186 -7.595 1.00 65.69 125 PRO A O 1
ATOM 891 N N . GLU A 1 126 ? -12.469 8.535 -6.580 1.00 65.12 126 GLU A N 1
ATOM 892 C CA . GLU A 1 126 ? -12.604 9.492 -7.684 1.00 65.12 126 GLU A CA 1
ATOM 893 C C . GLU A 1 126 ? -11.718 10.748 -7.527 1.00 65.12 126 GLU A C 1
ATOM 895 O O . GLU A 1 126 ? -11.999 11.786 -8.130 1.00 65.12 126 GLU A O 1
ATOM 900 N N . GLY A 1 127 ? -10.636 10.699 -6.738 1.00 58.50 127 GLY A N 1
ATOM 901 C CA . GLY A 1 127 ? -9.688 11.815 -6.687 1.00 58.50 127 GLY A CA 1
ATOM 902 C C . GLY A 1 127 ? -8.408 11.588 -5.885 1.00 58.50 127 GLY A C 1
ATOM 903 O O . GLY A 1 127 ? -8.285 10.651 -5.103 1.00 58.50 127 GLY A O 1
ATOM 904 N N . CYS A 1 128 ? -7.466 12.522 -6.047 1.00 64.62 128 CYS A N 1
ATOM 905 C CA . CYS A 1 128 ? -6.356 12.703 -5.117 1.00 64.62 128 CYS A CA 1
ATOM 906 C C . CYS A 1 128 ? -6.891 13.347 -3.840 1.00 64.62 128 CYS A C 1
ATOM 908 O O . CYS A 1 128 ? -7.008 14.562 -3.740 1.00 64.62 128 CYS A O 1
ATOM 910 N N . GLY A 1 129 ? -7.322 12.513 -2.901 1.00 55.69 129 GLY A N 1
ATOM 911 C CA . GLY A 1 129 ? -7.910 12.965 -1.651 1.00 55.69 129 GLY A CA 1
ATOM 912 C C . GLY A 1 129 ? -7.713 11.909 -0.584 1.00 55.69 129 GLY A C 1
ATOM 913 O O . GLY A 1 129 ? -8.473 10.955 -0.516 1.00 55.69 129 GLY A O 1
ATOM 914 N N . GLY A 1 130 ? -6.683 12.073 0.238 1.00 66.12 130 GLY A N 1
ATOM 915 C CA . GLY A 1 130 ? -6.426 11.243 1.401 1.00 66.12 130 GLY A CA 1
ATOM 916 C C . GLY A 1 130 ? -7.244 11.714 2.601 1.00 66.12 130 GLY A C 1
ATOM 917 O O . GLY A 1 130 ? -6.991 12.793 3.128 1.00 66.12 130 GLY A O 1
ATOM 918 N N . THR A 1 131 ? -8.219 10.927 3.050 1.00 82.69 131 THR A N 1
ATOM 919 C CA . THR A 1 131 ? -9.101 11.281 4.178 1.00 82.69 131 THR A CA 1
ATOM 920 C C . THR A 1 131 ? -8.807 10.488 5.446 1.00 82.69 131 THR A C 1
ATOM 922 O O . THR A 1 131 ? -9.139 10.937 6.540 1.00 82.69 131 THR A O 1
ATOM 925 N N . THR A 1 132 ? -8.154 9.336 5.307 1.00 91.19 132 THR A N 1
ATOM 926 C CA . THR A 1 132 ? -7.654 8.502 6.405 1.00 91.19 132 THR A CA 1
ATOM 927 C C . THR A 1 132 ? -6.285 7.936 6.039 1.00 91.19 132 THR A C 1
ATOM 929 O O . THR A 1 132 ? -5.855 8.032 4.891 1.00 91.19 132 THR A O 1
ATOM 932 N N . THR A 1 133 ? -5.580 7.368 7.012 1.00 93.00 133 THR A N 1
ATOM 933 C CA . THR A 1 133 ? -4.261 6.761 6.824 1.00 93.00 133 THR A CA 1
ATOM 934 C C . THR A 1 133 ? -4.315 5.240 6.904 1.00 93.00 133 THR A C 1
ATOM 936 O O . THR A 1 133 ? -5.111 4.672 7.655 1.00 93.00 133 THR A O 1
ATOM 939 N N . LEU A 1 134 ? -3.424 4.583 6.167 1.00 94.75 134 LEU A N 1
ATOM 940 C CA . LEU A 1 134 ? -3.144 3.156 6.291 1.00 94.75 134 LEU A CA 1
ATOM 941 C C . LEU A 1 134 ? -2.229 2.839 7.486 1.00 94.75 134 LEU A C 1
ATOM 943 O O . LEU A 1 134 ? -2.100 1.686 7.874 1.00 94.75 134 LEU A O 1
ATOM 947 N N . ALA A 1 135 ? -1.644 3.826 8.165 1.00 94.75 135 ALA A N 1
ATOM 948 C CA . ALA A 1 135 ? -0.937 3.543 9.409 1.00 94.75 135 ALA A CA 1
ATOM 949 C C . ALA A 1 135 ? -1.897 2.982 10.477 1.00 94.75 135 ALA A C 1
ATOM 951 O O . ALA A 1 135 ? -2.932 3.579 10.786 1.00 94.75 135 ALA A O 1
ATOM 952 N N . ARG A 1 136 ? -1.556 1.837 11.077 1.00 90.50 136 ARG A N 1
ATOM 953 C CA . ARG A 1 136 ? -2.305 1.237 12.191 1.00 90.50 136 ARG A CA 1
ATOM 954 C C . ARG A 1 136 ? -2.398 2.211 13.362 1.00 90.50 136 ARG A C 1
ATOM 956 O O . ARG A 1 136 ? -3.492 2.497 13.844 1.00 90.50 136 ARG A O 1
ATOM 963 N N . THR A 1 137 ? -1.246 2.745 13.756 1.00 89.94 137 THR A N 1
ATOM 964 C CA . THR A 1 137 ? -1.091 3.719 14.834 1.00 89.94 137 THR A CA 1
ATOM 965 C C . THR A 1 137 ? -0.356 4.933 14.285 1.00 89.94 137 THR A C 1
ATOM 967 O O . THR A 1 137 ? 0.674 4.796 13.629 1.00 89.94 137 THR A O 1
ATOM 970 N N . SER A 1 138 ? -0.864 6.132 14.570 1.00 84.50 138 SER A N 1
ATOM 971 C CA . SER A 1 138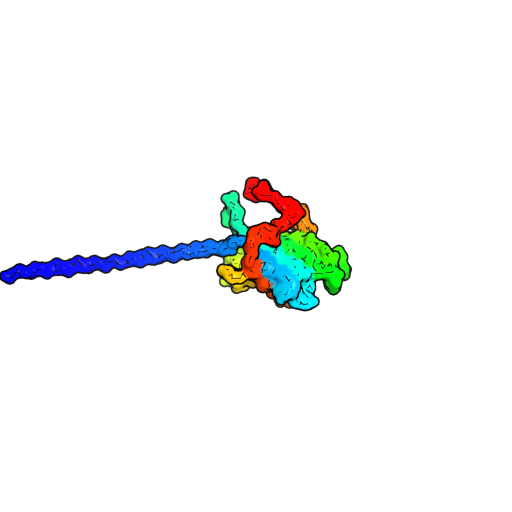 ? -0.211 7.378 14.161 1.00 84.50 138 SER A CA 1
ATOM 972 C C . SER A 1 138 ? 1.213 7.460 14.720 1.00 84.50 138 SER A C 1
ATOM 974 O O . SER A 1 138 ? 1.402 7.405 15.935 1.00 84.50 138 SER A O 1
ATOM 976 N N . GLY A 1 139 ? 2.197 7.664 13.842 1.00 86.62 139 GLY A N 1
ATOM 977 C CA . GLY A 1 139 ? 3.609 7.798 14.218 1.00 86.62 139 GLY A CA 1
ATOM 978 C C . GLY A 1 139 ? 4.341 6.475 14.465 1.00 86.62 139 GLY A C 1
ATOM 979 O O . GLY A 1 139 ? 5.496 6.506 14.884 1.00 86.62 139 GLY A O 1
ATOM 980 N N . GLU A 1 140 ? 3.704 5.329 14.206 1.00 93.94 140 GLU A N 1
ATOM 981 C CA . GLU A 1 140 ? 4.359 4.021 14.211 1.00 93.94 140 GLU A CA 1
ATOM 982 C C . GLU A 1 140 ? 4.380 3.421 12.806 1.00 93.94 140 GLU A C 1
ATOM 984 O O . GLU A 1 140 ? 3.396 3.469 12.063 1.00 93.94 140 GLU A O 1
ATOM 989 N N . THR A 1 141 ? 5.500 2.792 12.450 1.00 96.06 141 THR A N 1
ATOM 990 C CA . THR A 1 141 ? 5.633 2.121 11.160 1.00 96.06 141 THR A CA 1
ATOM 991 C C . THR A 1 141 ? 4.707 0.907 11.082 1.00 96.06 141 THR A C 1
ATOM 993 O O . THR A 1 141 ? 4.871 -0.081 11.799 1.00 96.06 141 THR A O 1
ATOM 996 N N . THR A 1 142 ? 3.773 0.950 10.141 1.00 96.75 142 THR A N 1
ATOM 997 C CA . THR A 1 142 ? 2.925 -0.173 9.740 1.00 96.75 142 THR A CA 1
ATOM 998 C C . THR A 1 142 ? 3.533 -0.849 8.524 1.00 96.75 142 THR A C 1
ATOM 1000 O O . THR A 1 142 ? 3.944 -0.170 7.586 1.00 96.75 142 THR A O 1
ATOM 1003 N N . ARG A 1 143 ? 3.609 -2.183 8.544 1.00 97.12 143 ARG A N 1
ATOM 1004 C CA . ARG A 1 143 ? 4.137 -2.982 7.434 1.00 97.12 143 ARG A CA 1
ATOM 1005 C C . ARG A 1 143 ? 3.056 -3.854 6.826 1.00 97.12 143 ARG A C 1
ATOM 1007 O O . ARG A 1 143 ? 2.263 -4.449 7.553 1.00 97.12 143 ARG A O 1
ATOM 1014 N N . TYR A 1 144 ? 3.107 -3.969 5.510 1.00 97.19 144 TYR A N 1
ATOM 1015 C CA . TYR A 1 144 ? 2.234 -4.792 4.698 1.00 97.19 144 TYR A CA 1
ATOM 1016 C C . TYR A 1 144 ? 3.074 -5.758 3.880 1.00 97.19 144 TYR A C 1
ATOM 1018 O O . TYR A 1 144 ? 3.994 -5.339 3.183 1.00 97.19 144 TYR A O 1
ATOM 1026 N N . SER A 1 145 ? 2.736 -7.042 3.942 1.00 97.00 145 SER A N 1
ATOM 1027 C CA . SER A 1 145 ? 3.317 -8.072 3.084 1.00 97.00 145 SER A CA 1
ATOM 1028 C C . SER A 1 145 ? 2.254 -8.518 2.090 1.00 97.00 145 SER A C 1
ATOM 1030 O O . SER A 1 145 ? 1.285 -9.168 2.468 1.00 97.00 145 SER A O 1
ATOM 1032 N N . LEU A 1 146 ? 2.429 -8.145 0.827 1.00 97.25 146 LEU A N 1
ATOM 1033 C CA . LEU A 1 146 ? 1.505 -8.448 -0.253 1.00 97.25 146 LEU A CA 1
ATOM 1034 C C . LEU A 1 146 ? 2.094 -9.534 -1.152 1.00 97.25 146 LEU A C 1
ATOM 1036 O O . LEU A 1 146 ? 3.278 -9.530 -1.500 1.00 97.25 146 LEU A O 1
ATOM 1040 N N . ARG A 1 147 ? 1.247 -10.472 -1.558 1.00 95.81 147 ARG A N 1
ATOM 1041 C CA . ARG A 1 147 ? 1.599 -11.569 -2.459 1.00 95.81 147 ARG A CA 1
ATOM 1042 C C . ARG A 1 147 ? 1.238 -11.191 -3.882 1.00 95.81 147 ARG A C 1
ATOM 1044 O O . ARG A 1 147 ? 0.204 -10.576 -4.115 1.00 95.81 147 ARG A O 1
ATOM 1051 N N . ARG A 1 148 ? 2.065 -11.599 -4.842 1.00 94.94 148 ARG A N 1
ATOM 1052 C CA . ARG A 1 148 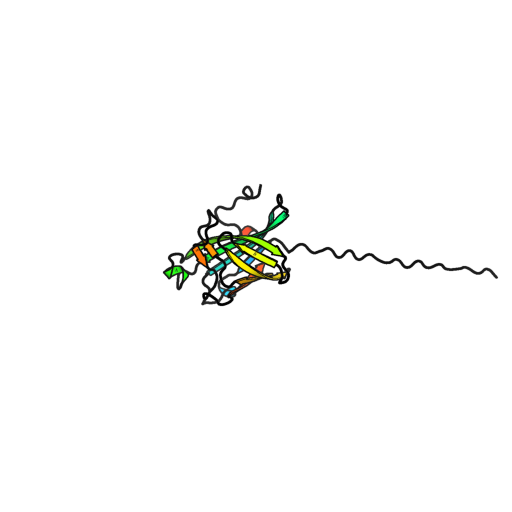? 1.769 -11.390 -6.263 1.00 94.94 148 ARG A CA 1
ATOM 1053 C C . ARG A 1 148 ? 0.455 -12.082 -6.646 1.00 94.94 148 ARG A C 1
ATOM 1055 O O . ARG A 1 148 ? 0.222 -13.220 -6.235 1.00 94.94 148 ARG A O 1
ATOM 1062 N N . ALA A 1 149 ? -0.365 -11.410 -7.444 1.00 92.62 149 ALA A N 1
ATOM 1063 C CA . ALA A 1 149 ? -1.661 -11.892 -7.908 1.00 92.62 149 ALA A CA 1
ATOM 1064 C C . ALA A 1 149 ? -1.836 -11.675 -9.418 1.00 92.62 149 ALA A C 1
ATOM 1066 O O . ALA A 1 149 ? -1.016 -11.022 -10.071 1.00 92.62 149 ALA A O 1
ATOM 1067 N N . ASP A 1 150 ? -2.906 -12.247 -9.970 1.00 91.25 150 ASP A N 1
ATOM 1068 C CA . ASP A 1 150 ? -3.333 -11.939 -11.332 1.00 91.25 150 ASP A CA 1
ATOM 1069 C C . ASP A 1 150 ? -3.766 -10.462 -11.427 1.00 91.25 150 ASP A C 1
ATOM 1071 O O . ASP A 1 150 ? -4.342 -9.947 -10.465 1.00 91.25 150 ASP A O 1
ATOM 1075 N N . PRO A 1 151 ? -3.533 -9.772 -12.562 1.00 89.00 151 PRO A N 1
ATOM 1076 C CA . PRO A 1 151 ? -3.852 -8.346 -12.709 1.00 89.00 151 PRO A CA 1
ATOM 1077 C C . PRO A 1 151 ? -5.303 -7.995 -12.364 1.00 89.00 151 PRO A C 1
ATOM 1079 O O . PRO A 1 151 ? -5.569 -6.942 -11.794 1.00 89.00 151 PRO A O 1
ATOM 1082 N N . GLU A 1 152 ? -6.235 -8.912 -12.639 1.00 87.25 152 GLU A N 1
ATOM 1083 C CA . GLU A 1 152 ? -7.662 -8.758 -12.339 1.00 87.25 152 GLU A CA 1
ATOM 1084 C C . GLU A 1 152 ? -7.949 -8.513 -10.847 1.00 87.25 152 GLU A C 1
ATOM 1086 O O . GLU A 1 152 ? -8.959 -7.896 -10.518 1.00 87.25 152 GLU A O 1
ATOM 1091 N N . ALA A 1 153 ? -7.060 -8.941 -9.943 1.00 87.44 153 ALA A N 1
ATOM 1092 C CA . ALA A 1 153 ? -7.210 -8.738 -8.503 1.00 87.44 153 ALA A CA 1
ATOM 1093 C C . ALA A 1 153 ? -6.936 -7.291 -8.050 1.00 87.44 153 ALA A C 1
ATOM 1095 O O . ALA A 1 153 ? -7.329 -6.925 -6.944 1.00 87.44 153 ALA A O 1
ATOM 1096 N N . CYS A 1 154 ? -6.290 -6.475 -8.889 1.00 87.50 154 CYS A N 1
ATOM 1097 C CA . CYS A 1 154 ? -6.058 -5.050 -8.636 1.00 87.50 154 CYS A CA 1
ATOM 1098 C C . CYS A 1 154 ? -7.050 -4.147 -9.382 1.00 87.50 154 CYS A C 1
ATOM 1100 O O . CYS A 1 154 ? -6.966 -2.927 -9.280 1.00 87.50 154 CYS A O 1
ATOM 1102 N N . LEU A 1 155 ? -8.013 -4.716 -10.116 1.00 75.56 155 LEU A N 1
ATOM 1103 C CA . LEU A 1 155 ? -9.026 -3.930 -10.813 1.00 75.56 155 LEU A CA 1
ATOM 1104 C C . LEU A 1 155 ? -10.127 -3.483 -9.838 1.00 75.56 155 LEU A C 1
ATOM 1106 O O . LEU A 1 155 ? -10.860 -4.304 -9.285 1.00 75.56 155 LEU A O 1
ATOM 1110 N N . LEU A 1 156 ? -10.301 -2.168 -9.677 1.00 55.41 156 LEU A N 1
ATOM 1111 C CA . LEU A 1 156 ? -11.508 -1.603 -9.067 1.00 55.41 156 LEU A CA 1
ATOM 1112 C C . LEU A 1 156 ? -12.728 -1.743 -9.991 1.00 55.41 156 LEU A C 1
ATOM 1114 O O . LEU A 1 156 ? -12.597 -1.612 -11.212 1.00 55.41 156 LEU A O 1
ATOM 1118 N N . PRO A 1 157 ? -13.955 -1.816 -9.441 1.00 45.41 157 PRO A N 1
ATOM 1119 C CA . PRO A 1 157 ? -15.135 -1.374 -10.171 1.00 45.41 157 PRO A CA 1
ATOM 1120 C C . PRO A 1 157 ? -15.024 0.137 -10.447 1.00 45.41 157 PRO A C 1
ATOM 1122 O O . PRO A 1 157 ? -15.277 0.954 -9.569 1.00 45.41 157 PRO A O 1
ATOM 1125 N N . GLY A 1 158 ? -14.628 0.501 -11.670 1.00 41.53 158 GLY A N 1
ATOM 1126 C CA . GLY A 1 158 ? -14.476 1.896 -12.112 1.00 41.53 158 GLY A CA 1
ATOM 1127 C C . GLY A 1 158 ? -13.180 2.182 -12.873 1.00 41.53 158 GLY A C 1
ATOM 1128 O O . GLY A 1 158 ? -13.159 3.112 -13.670 1.00 41.53 158 GLY A O 1
ATOM 1129 N N . TYR A 1 159 ? -12.151 1.346 -12.713 1.00 45.19 159 TYR A N 1
ATOM 1130 C CA . TYR A 1 159 ? -10.905 1.422 -13.481 1.00 45.19 159 TYR A CA 1
ATOM 1131 C C . TYR A 1 159 ? -11.142 0.825 -14.877 1.00 45.19 159 TYR A C 1
ATOM 1133 O O . TYR A 1 159 ? -11.439 -0.366 -15.001 1.00 45.19 159 TYR A O 1
ATOM 1141 N N . ARG A 1 160 ? -11.073 1.626 -15.947 1.00 41.62 160 ARG A N 1
ATOM 1142 C CA . ARG A 1 160 ? -11.053 1.099 -17.323 1.00 41.62 160 ARG A CA 1
ATOM 1143 C C . ARG A 1 160 ? -9.642 1.243 -17.874 1.00 41.62 160 ARG A C 1
ATOM 1145 O O . ARG A 1 160 ? -9.035 2.293 -17.720 1.00 41.62 160 ARG A O 1
ATOM 1152 N N . GLU A 1 161 ? -9.189 0.241 -18.629 1.00 42.59 161 GLU A N 1
ATOM 1153 C CA . GLU A 1 161 ? -7.940 0.225 -19.424 1.00 42.59 161 GLU A CA 1
ATOM 1154 C C . GLU A 1 161 ? -7.683 1.484 -20.298 1.00 42.59 161 GLU A C 1
ATOM 1156 O O . GLU A 1 161 ? -6.624 1.594 -20.902 1.00 42.59 161 GLU A O 1
ATOM 1161 N N . GLY A 1 162 ? -8.629 2.428 -20.403 1.00 39.38 162 GLY A N 1
ATOM 1162 C CA . GLY A 1 162 ? -8.516 3.662 -21.186 1.00 39.38 162 GLY A CA 1
ATOM 1163 C C . GLY A 1 162 ? -8.152 4.929 -20.403 1.00 39.38 162 GLY A C 1
ATOM 1164 O O . GLY A 1 162 ? -7.966 5.956 -21.044 1.00 39.38 162 GLY A O 1
ATOM 1165 N N . ASP A 1 163 ? -8.040 4.882 -19.072 1.00 40.06 163 ASP A N 1
ATOM 1166 C CA . ASP A 1 163 ? -7.623 6.049 -18.267 1.00 40.06 163 ASP A CA 1
ATOM 1167 C C . ASP A 1 163 ? -6.088 6.191 -18.163 1.00 40.06 163 ASP A C 1
ATOM 1169 O O . ASP A 1 163 ? -5.586 7.124 -17.543 1.00 40.06 163 ASP A O 1
ATOM 1173 N N . LEU A 1 164 ? -5.343 5.288 -18.816 1.00 44.28 164 LEU A N 1
ATOM 1174 C CA . LEU A 1 164 ? -3.876 5.284 -18.927 1.00 44.28 164 LEU A CA 1
ATOM 1175 C C . LEU A 1 164 ? -3.386 5.644 -20.350 1.00 44.28 164 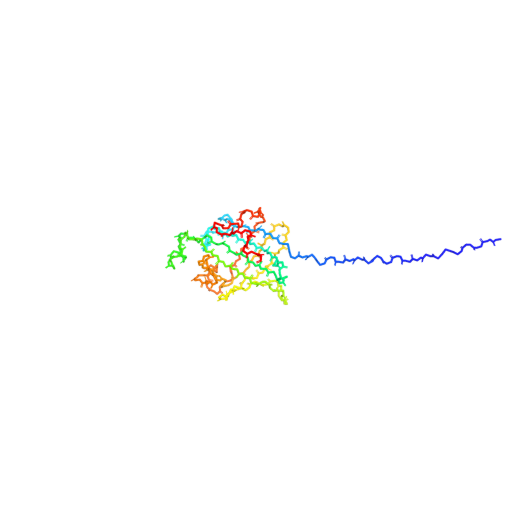LEU A C 1
ATOM 1177 O O . LEU A 1 164 ? -2.327 5.187 -20.778 1.00 44.28 164 LEU A O 1
ATOM 1181 N N . SER A 1 165 ? -4.194 6.375 -21.133 1.00 37.22 165 SER A N 1
ATOM 1182 C CA . SER A 1 165 ? -3.903 6.752 -22.535 1.00 37.22 165 SER A CA 1
ATOM 1183 C C . SER A 1 165 ? -3.612 8.236 -22.723 1.00 37.22 165 SER A C 1
ATOM 1185 O O . SER A 1 165 ? -4.408 9.057 -22.218 1.00 37.22 165 SER A O 1
#

Nearest PDB structures (foldseek):
  4es7-assembly1_A  TM=4.984E-01  e=1.240E+00  Homo sapiens
  2xkl-assembly1_A-2  TM=3.941E-01  e=2.481E+00  Mus musculus

Mean predicted aligned error: 8.98 Å

pLDDT: mean 83.22, std 17.04, range [37.22, 97.25]

Radius of gyration: 21.71 Å; Cα contacts (8 Å, |Δi|>4): 362; chains: 1; bounding box: 79×42×53 Å

Foldseek 3Di:
DDDDDDDDDDDPDPPPPDPPDQDFAKWKDACVQQDDLFQFRIKMWTWDAQPPPRWIKIKIWGQGDQDDPCVVLVNHRHIWIFMFTWDQDPQGIWTATPVGWIWDFPDGDQFWTKTKTQFHFIGHPPDSDGSGGRHSDHRDIDMGTIGGDHRVVNDDPVDDPPVSD

Secondary structure (DSSP, 8-state):
--PPP--PPP--------------EEEEE-HHHH-TT-SEEEEEEEEEE-TTT--EEEEEEEEE-SSSHHHHTT-TT-EEEEEEEEEEETTEEEEEETTS-EEEEEEEETTEEEEEESS-EEB-TTSS---EES-SSTTS-EEEEEEEE-GGGG--TT--TTTT-

Solvent-accessible surface area (backbone atoms only — not comparable to full-atom values): 9391 Å² total; per-residue (Å²): 139,86,87,84,84,84,84,81,79,84,83,78,77,81,77,76,76,73,79,74,70,78,84,61,47,18,26,37,26,46,56,92,57,56,46,96,76,37,54,38,49,32,39,26,36,32,36,44,64,42,88,86,82,67,47,40,34,39,40,38,41,35,33,23,18,67,57,64,69,31,32,77,74,72,41,36,66,36,72,27,19,36,58,16,54,40,47,80,51,99,90,42,45,34,27,40,27,76,76,37,36,42,38,36,53,79,40,80,57,97,75,24,40,29,38,34,23,41,44,29,31,30,16,57,75,91,49,86,43,48,78,48,56,68,23,64,44,88,82,37,81,31,75,46,58,22,37,61,50,60,62,75,75,52,59,53,98,84,70,56,95,69,82,84,114

Organism: NCBI:txid2480588

Sequence (165 aa):
MRSTIFTSLPVWGLLALSAAAAPEGCYVAGPEDLGPEAVVTALAAELFTDAGSGETWLGILAEMAEEGRPAEEGFGGQTLSQTALCEEGPDGLSCTGCEGGVFRVDRLDAGGLELSTEDFHVGAPEGCGGTTTLARTSGETTRYSLRRADPEACLLPGYREGDLS